Protein AF-A0A2M3Z794-F1 (afdb_monomer_lite)

pLDDT: mean 85.34, std 13.59, range [53.53, 97.25]

Foldseek 3Di:
DPDDDDDPDDDPVRDDDPDDDDDDDDDDPQPDPDPRDVVVVPVVVVDDDDDDPPPPDPDDDDDDDDDDDDPDDDDDPPPD

Structure (mmCIF, N/CA/C/O backbone):
data_AF-A0A2M3Z794-F1
#
_entry.id   AF-A0A2M3Z794-F1
#
loop_
_atom_site.group_PDB
_atom_site.id
_atom_site.type_symbol
_atom_site.label_atom_id
_atom_site.label_alt_id
_atom_site.label_comp_id
_atom_site.label_asym_id
_atom_site.label_entity_id
_atom_site.label_seq_id
_atom_site.pdbx_PDB_ins_code
_atom_site.Cartn_x
_atom_site.Cartn_y
_atom_site.Cartn_z
_atom_site.occupancy
_atom_site.B_iso_or_equiv
_atom_site.auth_seq_id
_atom_site.auth_comp_id
_atom_site.auth_asym_id
_atom_site.auth_atom_id
_atom_site.pdbx_PDB_model_num
ATOM 1 N N . LEU A 1 1 ? -42.166 19.527 1.222 1.00 61.81 1 LEU A N 1
ATOM 2 C CA . LEU A 1 1 ? -41.553 18.689 0.161 1.00 61.81 1 LEU A CA 1
ATOM 3 C C . LEU A 1 1 ? -41.794 17.177 0.349 1.00 61.81 1 LEU A C 1
ATOM 5 O O . LEU A 1 1 ? -41.142 16.419 -0.345 1.00 61.81 1 LEU A O 1
ATOM 9 N N . GLY A 1 2 ? -42.668 16.698 1.255 1.00 85.94 2 GLY A N 1
ATOM 10 C CA . GLY A 1 2 ? -43.048 15.268 1.391 1.00 85.94 2 GLY A CA 1
ATOM 11 C C . GLY A 1 2 ? -41.934 14.259 1.738 1.00 85.94 2 GLY A C 1
ATOM 12 O O . GLY A 1 2 ? -42.217 13.128 2.111 1.00 85.94 2 GLY A O 1
ATOM 13 N N . ARG A 1 3 ? -40.667 14.659 1.632 1.00 87.75 3 ARG A N 1
ATOM 14 C CA . ARG A 1 3 ? -39.484 13.860 1.936 1.00 87.75 3 ARG A CA 1
ATOM 15 C C . ARG A 1 3 ? -39.218 13.903 3.436 1.00 87.75 3 ARG A C 1
ATOM 17 O O . ARG A 1 3 ? -39.326 14.964 4.054 1.00 87.75 3 ARG A O 1
ATOM 24 N N . LYS A 1 4 ? -38.839 12.756 4.002 1.00 88.94 4 LYS A N 1
ATOM 25 C CA . LYS A 1 4 ? -38.377 12.653 5.389 1.00 88.94 4 LYS A CA 1
ATOM 26 C C . LYS A 1 4 ? -37.140 13.537 5.573 1.00 88.94 4 LYS A C 1
ATOM 28 O O . LYS A 1 4 ? -36.236 13.510 4.742 1.00 88.94 4 LYS A O 1
ATOM 33 N N . HIS A 1 5 ? -37.120 14.335 6.637 1.00 87.62 5 HIS A N 1
ATOM 34 C CA . HIS A 1 5 ? -35.977 15.183 6.955 1.00 87.62 5 HIS A CA 1
ATOM 35 C C . HIS A 1 5 ? -34.803 14.318 7.431 1.00 87.62 5 HIS A C 1
ATOM 37 O O . HIS A 1 5 ? -34.937 13.572 8.402 1.00 87.62 5 HIS A O 1
ATOM 43 N N . THR A 1 6 ? -33.666 14.420 6.748 1.00 85.88 6 THR A N 1
ATOM 44 C CA . THR A 1 6 ? -32.415 13.779 7.161 1.00 85.88 6 THR A CA 1
ATOM 45 C C . THR A 1 6 ? -31.594 14.793 7.942 1.00 85.88 6 THR A C 1
ATOM 47 O O . THR A 1 6 ? -31.203 15.824 7.396 1.00 85.88 6 THR A O 1
ATOM 50 N N . ASN A 1 7 ? -31.352 14.511 9.220 1.00 87.50 7 ASN A N 1
ATOM 51 C CA . ASN A 1 7 ? -30.546 15.374 10.072 1.00 87.50 7 ASN A CA 1
ATOM 52 C C . ASN A 1 7 ? -29.064 15.271 9.671 1.00 87.50 7 ASN A C 1
ATOM 54 O O . ASN A 1 7 ? -28.530 14.169 9.568 1.00 87.50 7 ASN A O 1
ATOM 58 N N . ALA A 1 8 ? -28.415 16.412 9.433 1.00 92.19 8 ALA A N 1
ATOM 59 C CA . ALA A 1 8 ? -26.999 16.482 9.065 1.00 92.19 8 ALA A CA 1
ATOM 60 C C . ALA A 1 8 ? -26.056 16.510 10.283 1.00 92.19 8 ALA A C 1
ATOM 62 O O . ALA A 1 8 ? -24.842 16.358 10.133 1.00 92.19 8 ALA A O 1
ATOM 63 N N . LEU A 1 9 ? -26.591 16.734 11.487 1.00 93.81 9 LEU A N 1
ATOM 64 C CA . LEU A 1 9 ? -25.812 16.767 12.719 1.00 93.81 9 LEU A CA 1
ATOM 65 C C . LEU A 1 9 ? -25.560 15.350 13.244 1.00 93.81 9 LEU A C 1
ATOM 67 O O . LEU A 1 9 ? -26.371 14.442 13.071 1.00 93.81 9 LEU A O 1
ATOM 71 N N . ARG A 1 10 ? -24.416 15.177 13.909 1.00 92.44 10 ARG A N 1
ATOM 72 C CA . ARG A 1 10 ? -23.990 13.905 14.498 1.00 92.44 10 ARG A CA 1
ATOM 73 C C . ARG A 1 10 ? -24.365 13.865 15.977 1.00 92.44 10 ARG A C 1
ATOM 75 O O . ARG A 1 10 ? -23.995 14.773 16.717 1.00 92.44 10 ARG A O 1
ATOM 82 N N . PHE A 1 11 ? -25.043 12.800 16.385 1.00 93.38 11 PHE A N 1
ATOM 83 C CA . PHE A 1 11 ? -25.426 12.512 17.771 1.00 93.38 11 PHE A CA 1
ATOM 84 C C . PHE A 1 11 ? -24.856 11.155 18.193 1.00 93.38 11 PHE A C 1
ATOM 86 O O . PHE A 1 11 ? -24.417 10.393 17.330 1.00 93.38 11 PHE A O 1
ATOM 93 N N . GLU A 1 12 ? -24.853 10.871 19.498 1.00 92.75 12 GLU A N 1
ATOM 94 C CA . GLU A 1 12 ? -24.237 9.669 20.087 1.00 92.75 12 GLU A CA 1
ATOM 95 C C . GLU A 1 12 ? -24.651 8.369 19.391 1.00 92.75 12 GLU A C 1
ATOM 97 O O . GLU A 1 12 ? -23.780 7.595 19.008 1.00 92.75 12 GLU A O 1
ATOM 102 N N . ASP A 1 13 ? -25.945 8.186 19.121 1.00 89.06 13 ASP A N 1
ATOM 103 C CA . ASP A 1 13 ? -26.483 6.958 18.516 1.00 89.06 13 ASP A CA 1
ATOM 104 C C . ASP A 1 13 ? -25.936 6.656 17.107 1.00 89.06 13 ASP A C 1
ATOM 106 O O . ASP A 1 13 ? -26.041 5.531 16.621 1.00 89.06 13 ASP A O 1
ATOM 110 N N . GLY A 1 14 ? -25.373 7.658 16.422 1.00 89.75 14 GLY A N 1
ATOM 111 C CA . GLY A 1 14 ? -24.880 7.550 15.047 1.00 89.75 14 GLY A CA 1
ATOM 112 C C . GLY A 1 14 ? -23.361 7.627 14.902 1.00 89.75 14 GLY A C 1
ATOM 113 O O . GLY A 1 14 ? -22.872 7.663 13.771 1.00 89.75 14 GLY A O 1
ATOM 114 N N . ILE A 1 15 ? -22.607 7.706 16.005 1.00 94.44 15 ILE A N 1
ATOM 115 C CA . ILE A 1 15 ? -21.144 7.823 15.978 1.00 94.44 15 ILE A CA 1
ATOM 116 C C . ILE A 1 15 ? -20.477 6.732 16.813 1.00 94.44 15 ILE A C 1
ATOM 118 O O . ILE A 1 15 ? -20.983 6.303 17.843 1.00 94.44 15 ILE A O 1
ATOM 122 N N . ALA A 1 16 ? -19.295 6.298 16.381 1.00 95.06 16 ALA A N 1
ATOM 123 C CA . ALA A 1 16 ? -18.468 5.418 17.194 1.00 95.06 16 ALA A CA 1
ATOM 124 C C . ALA A 1 16 ? -18.012 6.128 18.484 1.00 95.06 16 ALA A C 1
ATOM 126 O O . ALA A 1 16 ? -17.838 7.351 18.511 1.00 95.06 16 ALA A O 1
ATOM 127 N N . ALA A 1 17 ? -17.766 5.349 19.540 1.00 95.38 17 ALA A N 1
ATOM 128 C CA . ALA A 1 17 ? -17.230 5.856 20.800 1.00 95.38 17 ALA A CA 1
ATOM 129 C C . ALA A 1 17 ? -15.893 6.597 20.603 1.00 95.38 17 ALA A C 1
ATOM 131 O O . ALA A 1 17 ? -15.110 6.292 19.702 1.00 95.38 17 ALA A O 1
ATOM 132 N N . ARG A 1 18 ? -15.587 7.559 21.480 1.00 95.25 18 ARG A N 1
ATOM 133 C CA . ARG A 1 18 ? -14.300 8.279 21.426 1.00 95.25 18 ARG A CA 1
ATOM 134 C C . ARG A 1 18 ? -13.116 7.403 21.827 1.00 95.25 18 ARG A C 1
ATOM 136 O O . ARG A 1 18 ? -12.036 7.551 21.266 1.00 95.25 18 ARG A O 1
ATOM 143 N N . THR A 1 19 ? -13.332 6.499 22.778 1.00 96.50 19 THR A N 1
ATOM 144 C CA . THR A 1 19 ? -12.330 5.530 23.223 1.00 96.50 19 THR A CA 1
ATOM 145 C C . THR A 1 19 ? -12.552 4.219 22.489 1.00 96.50 19 THR A C 1
ATOM 147 O O . THR A 1 19 ? -13.662 3.690 22.492 1.00 96.50 19 THR A O 1
ATOM 150 N N . GLN A 1 20 ? -11.496 3.705 21.867 1.00 96.69 20 GLN A N 1
ATOM 151 C CA . GLN A 1 20 ? -11.509 2.440 21.140 1.00 96.69 20 GLN A CA 1
ATOM 152 C C . GLN A 1 20 ? -10.602 1.426 21.845 1.00 96.69 20 GLN A C 1
ATOM 154 O O . GLN A 1 20 ? -9.591 1.828 22.431 1.00 96.69 20 GLN A O 1
ATOM 159 N N . PRO A 1 21 ? -10.940 0.125 21.821 1.00 97.00 21 PRO A N 1
ATOM 160 C CA . PRO A 1 21 ? -10.057 -0.908 22.344 1.00 97.00 21 PRO A CA 1
ATOM 161 C C . PRO A 1 21 ? -8.765 -0.991 21.509 1.00 97.00 21 PRO A C 1
ATOM 163 O O . PRO A 1 21 ? -8.766 -0.607 20.335 1.00 97.00 21 PRO A O 1
ATOM 166 N N . PRO A 1 22 ? -7.661 -1.512 22.074 1.00 97.06 22 PRO A N 1
ATOM 167 C CA . PRO A 1 22 ? -6.442 -1.750 21.307 1.00 97.06 22 PRO A CA 1
ATOM 168 C C . PRO A 1 22 ? -6.709 -2.680 20.106 1.00 97.06 22 PRO A C 1
ATOM 170 O O . PRO A 1 22 ? -7.303 -3.746 20.295 1.00 97.06 22 PRO A O 1
ATOM 173 N N . PRO A 1 23 ? -6.294 -2.315 18.877 1.00 96.19 23 PRO A N 1
ATOM 174 C CA . PRO A 1 23 ? -6.496 -3.161 17.705 1.00 96.19 23 PRO A CA 1
ATOM 175 C C . PRO A 1 23 ? -5.462 -4.295 17.638 1.00 96.19 23 PRO A C 1
ATOM 177 O O . PRO A 1 23 ? -4.315 -4.128 18.047 1.00 96.19 23 PRO A O 1
ATOM 180 N N . ASN A 1 24 ? -5.852 -5.422 17.039 1.00 96.94 24 ASN A N 1
ATOM 181 C CA . ASN A 1 24 ? -4.935 -6.475 16.599 1.00 96.94 24 ASN A CA 1
ATOM 182 C C . ASN A 1 24 ? -4.897 -6.481 15.063 1.00 96.94 24 ASN A C 1
ATOM 184 O O . ASN A 1 24 ? -5.861 -6.907 14.424 1.00 96.94 24 ASN A O 1
ATOM 188 N N . LEU A 1 25 ? -3.832 -5.931 14.478 1.00 95.88 25 LEU A N 1
ATOM 189 C CA . LEU A 1 25 ? -3.708 -5.773 13.028 1.00 95.88 25 LEU A CA 1
ATOM 190 C C . LEU A 1 25 ? -3.113 -7.035 12.388 1.00 95.88 25 LEU A C 1
ATOM 192 O O . LEU A 1 25 ? -2.182 -7.609 12.949 1.00 95.88 25 LEU A O 1
ATOM 196 N N . PRO A 1 26 ? -3.610 -7.457 11.211 1.00 97.00 26 PRO A N 1
ATOM 197 C CA . PRO A 1 26 ? -3.014 -8.568 10.491 1.00 97.00 26 PRO A CA 1
ATOM 198 C C . PRO A 1 26 ? -1.631 -8.193 9.954 1.00 97.00 26 PRO A C 1
ATOM 200 O O . PRO A 1 26 ? -1.350 -7.042 9.612 1.00 97.00 26 PRO A O 1
ATOM 203 N N . ASP A 1 27 ? -0.793 -9.211 9.831 1.00 97.25 27 ASP A N 1
ATOM 204 C CA . ASP A 1 27 ? 0.549 -9.086 9.294 1.00 97.25 27 ASP A CA 1
ATOM 205 C C . ASP A 1 27 ? 0.580 -8.816 7.783 1.00 97.25 27 ASP A C 1
ATOM 207 O O . ASP A 1 27 ? -0.318 -9.186 7.024 1.00 97.25 27 ASP A O 1
ATOM 211 N N . GLY A 1 28 ? 1.668 -8.187 7.332 1.00 96.50 28 GLY A N 1
ATOM 212 C CA . GLY A 1 28 ? 1.923 -7.960 5.914 1.00 96.50 28 GLY A CA 1
ATOM 213 C C . GLY A 1 28 ? 2.385 -9.227 5.174 1.00 96.50 28 GLY A C 1
ATOM 214 O O . GLY A 1 28 ? 2.873 -10.181 5.782 1.00 96.50 28 GLY A O 1
ATOM 215 N N . PRO A 1 29 ? 2.353 -9.230 3.829 1.00 94.88 29 PRO A N 1
ATOM 216 C CA . PRO A 1 29 ? 2.668 -10.409 3.010 1.00 94.88 29 PRO A CA 1
ATOM 217 C C . PRO A 1 29 ? 4.125 -10.892 3.123 1.00 94.88 29 PRO A C 1
ATOM 219 O O . PRO A 1 29 ? 4.439 -12.016 2.727 1.00 94.88 29 PRO A O 1
ATOM 222 N N . ALA A 1 30 ? 5.022 -10.049 3.638 1.00 94.88 30 ALA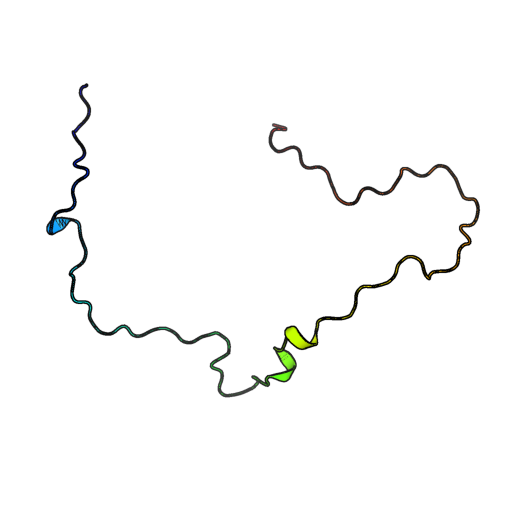 A N 1
ATOM 223 C CA . ALA A 1 30 ? 6.428 -10.365 3.861 1.00 94.88 30 ALA A CA 1
ATOM 224 C C . ALA A 1 30 ? 6.743 -10.766 5.317 1.00 94.88 30 ALA A C 1
ATOM 226 O O . ALA A 1 30 ? 7.916 -10.935 5.637 1.00 94.88 30 ALA A O 1
ATOM 227 N N . HIS A 1 31 ? 5.757 -10.951 6.202 1.00 95.81 31 HIS A N 1
ATOM 228 C CA . HIS A 1 31 ? 5.969 -11.591 7.510 1.00 95.81 31 HIS A CA 1
ATOM 229 C C . HIS A 1 31 ? 5.985 -13.118 7.350 1.00 95.81 31 HIS A C 1
ATOM 231 O O . HIS A 1 31 ? 5.050 -13.829 7.702 1.00 95.81 31 HIS A O 1
ATOM 237 N N . LYS A 1 32 ? 7.065 -13.626 6.749 1.00 95.75 32 LYS A N 1
ATOM 238 C CA . LYS A 1 32 ? 7.304 -15.056 6.513 1.00 95.75 32 LYS A CA 1
ATOM 239 C C . LYS A 1 32 ? 8.599 -15.483 7.193 1.00 95.75 32 LYS A C 1
ATOM 241 O O . LYS A 1 32 ? 9.603 -14.780 7.084 1.00 95.75 32 LYS A O 1
ATOM 246 N N . LEU A 1 33 ? 8.577 -16.651 7.835 1.00 95.56 33 LEU A N 1
ATOM 247 C CA . LEU A 1 33 ? 9.722 -17.216 8.564 1.00 95.56 33 LEU A CA 1
ATOM 248 C C . LEU A 1 33 ? 10.802 -17.807 7.641 1.00 95.56 33 LEU A C 1
ATOM 250 O O . LEU A 1 33 ? 11.960 -17.912 8.030 1.00 95.56 33 LEU A O 1
ATOM 254 N N . SER A 1 34 ? 10.434 -18.199 6.421 1.00 95.94 34 SER A N 1
ATOM 255 C CA . SER A 1 34 ? 11.320 -18.839 5.445 1.00 95.94 34 SER A CA 1
ATOM 256 C C . SER A 1 34 ? 10.957 -18.419 4.017 1.00 95.94 34 SER A C 1
ATOM 258 O O . SER A 1 34 ? 9.902 -17.825 3.786 1.00 95.94 34 SER A O 1
ATOM 260 N N . ALA A 1 35 ? 11.859 -18.686 3.063 1.00 94.31 35 ALA A N 1
ATOM 261 C CA . ALA A 1 35 ? 11.687 -18.349 1.643 1.00 94.31 35 ALA A CA 1
ATOM 262 C C . ALA A 1 35 ? 11.311 -16.868 1.395 1.00 94.31 35 ALA A C 1
ATOM 264 O O . ALA A 1 35 ? 10.456 -16.548 0.572 1.00 94.31 35 ALA A O 1
ATOM 265 N N . ASN A 1 36 ? 11.944 -15.953 2.135 1.00 95.38 36 ASN A N 1
ATOM 266 C CA . ASN A 1 36 ? 11.604 -14.527 2.155 1.00 95.38 36 ASN A CA 1
ATOM 267 C C . ASN A 1 36 ? 12.852 -13.635 2.098 1.00 95.38 36 ASN A C 1
ATOM 269 O O . ASN A 1 36 ? 13.011 -12.672 2.852 1.00 95.38 36 ASN A O 1
ATOM 273 N N . HIS A 1 37 ? 13.789 -13.993 1.223 1.00 95.69 37 HIS A N 1
ATOM 274 C CA . HIS A 1 37 ? 15.011 -13.218 1.043 1.00 95.69 37 HIS A CA 1
ATOM 275 C C . HIS A 1 37 ? 14.683 -11.826 0.492 1.00 95.69 37 HIS A C 1
ATOM 277 O O . HIS A 1 37 ? 13.860 -11.676 -0.402 1.00 95.69 37 HIS A O 1
ATOM 283 N N . TYR A 1 38 ? 15.339 -10.783 1.000 1.00 94.88 38 TYR A N 1
ATOM 284 C CA . TYR A 1 38 ? 15.067 -9.416 0.544 1.00 94.88 38 TYR A CA 1
ATOM 285 C C . TYR A 1 38 ? 15.382 -9.214 -0.948 1.00 94.88 38 TYR A C 1
ATOM 287 O O . TYR A 1 38 ? 14.673 -8.489 -1.636 1.00 94.88 38 TYR A O 1
ATOM 295 N N . VAL A 1 39 ? 16.402 -9.912 -1.457 1.00 94.31 39 VAL A N 1
ATOM 296 C CA . VAL A 1 39 ? 16.870 -9.799 -2.847 1.00 94.31 39 VAL A CA 1
ATOM 297 C C . VAL A 1 39 ? 15.796 -10.133 -3.886 1.00 94.31 39 VAL A C 1
ATOM 299 O O . VAL A 1 39 ? 15.776 -9.511 -4.937 1.00 94.31 39 VAL A O 1
ATOM 302 N N . ILE A 1 40 ? 14.869 -11.051 -3.584 1.00 93.38 40 ILE A N 1
ATOM 303 C CA . ILE A 1 40 ? 13.802 -11.457 -4.519 1.00 93.38 40 ILE A CA 1
ATOM 304 C C . ILE A 1 40 ? 12.595 -10.506 -4.523 1.00 93.38 40 ILE A C 1
ATOM 306 O O . ILE A 1 40 ? 11.638 -10.740 -5.249 1.00 93.38 40 ILE A O 1
ATOM 310 N N . ARG A 1 41 ? 12.587 -9.478 -3.667 1.00 93.69 41 ARG A N 1
ATOM 311 C CA . ARG A 1 41 ? 11.447 -8.564 -3.477 1.00 93.69 41 ARG A CA 1
ATOM 312 C C . ARG A 1 41 ? 11.847 -7.090 -3.468 1.00 93.69 41 ARG A C 1
ATOM 314 O O . ARG A 1 41 ? 11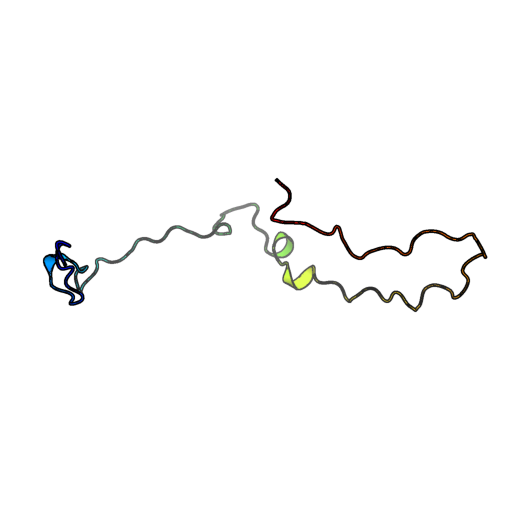.042 -6.234 -3.101 1.00 9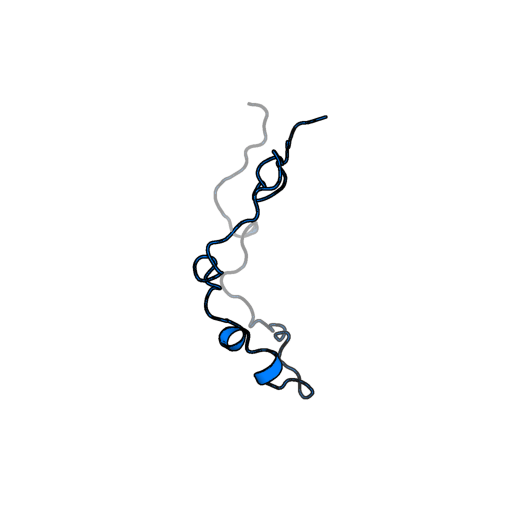3.69 41 ARG A O 1
ATOM 321 N N . ASP A 1 42 ? 13.096 -6.787 -3.811 1.00 95.12 42 ASP A N 1
ATOM 322 C CA . ASP A 1 42 ? 13.610 -5.421 -3.851 1.00 95.12 42 ASP A CA 1
ATOM 323 C C . ASP A 1 42 ? 13.392 -4.804 -5.236 1.00 95.12 42 ASP A C 1
ATOM 325 O O . ASP A 1 42 ? 14.333 -4.621 -6.007 1.00 95.12 42 ASP A O 1
ATOM 329 N N . ALA A 1 43 ? 12.146 -4.423 -5.528 1.00 93.56 43 ALA A N 1
ATOM 330 C CA . ALA A 1 43 ? 11.774 -3.776 -6.791 1.00 93.56 43 ALA A CA 1
ATOM 331 C C . ALA A 1 43 ? 12.566 -2.482 -7.070 1.00 93.56 43 ALA A C 1
ATOM 333 O O . ALA A 1 43 ? 12.720 -2.070 -8.216 1.00 93.56 43 ALA A O 1
ATOM 334 N N . ARG A 1 44 ? 13.139 -1.842 -6.040 1.00 94.81 44 ARG A N 1
ATOM 335 C CA . ARG A 1 44 ? 13.988 -0.650 -6.213 1.00 94.81 44 ARG A CA 1
ATOM 336 C C . ARG A 1 44 ? 15.270 -0.958 -6.989 1.00 94.81 44 ARG A C 1
ATOM 338 O O . ARG A 1 44 ? 15.833 -0.053 -7.593 1.00 94.81 44 ARG A O 1
ATOM 345 N N . ARG A 1 45 ? 15.742 -2.210 -6.948 1.00 93.06 45 ARG A N 1
ATOM 346 C CA . ARG A 1 45 ? 16.924 -2.687 -7.685 1.00 93.06 45 ARG A CA 1
ATOM 347 C C . ARG A 1 45 ? 16.584 -3.307 -9.037 1.00 93.06 45 ARG A C 1
ATOM 349 O O . ARG A 1 45 ? 17.497 -3.586 -9.803 1.00 93.06 45 ARG A O 1
ATOM 356 N N . GLU A 1 46 ? 15.304 -3.509 -9.329 1.00 93.81 46 GLU A N 1
ATOM 357 C CA . GLU A 1 46 ? 14.834 -3.998 -10.632 1.00 93.81 46 GLU A CA 1
ATOM 358 C C . GLU A 1 46 ? 14.724 -2.869 -11.668 1.00 93.81 46 GLU A C 1
ATOM 360 O O . GLU A 1 46 ? 14.596 -3.125 -12.864 1.00 93.81 46 GLU A O 1
ATOM 365 N N . VAL A 1 47 ? 14.796 -1.609 -11.227 1.00 93.38 47 VAL A N 1
ATOM 366 C CA . VAL A 1 47 ? 14.731 -0.440 -12.106 1.00 93.38 47 VAL A CA 1
ATOM 367 C C . VAL A 1 47 ? 15.993 -0.352 -12.965 1.00 93.38 47 VAL A C 1
ATOM 369 O O . VAL A 1 47 ? 17.090 -0.109 -12.460 1.00 93.38 47 VAL A O 1
ATOM 372 N N . ALA A 1 48 ? 15.819 -0.501 -14.278 1.00 93.06 48 ALA A N 1
ATOM 373 C CA . ALA A 1 48 ? 16.858 -0.268 -15.273 1.00 93.06 48 ALA A CA 1
ATOM 374 C C . ALA A 1 48 ? 16.794 1.172 -15.824 1.00 93.06 48 ALA A C 1
ATOM 376 O O . ALA A 1 48 ? 15.716 1.776 -15.847 1.00 93.06 48 ALA A O 1
ATOM 377 N N . PRO A 1 49 ? 17.922 1.732 -16.301 1.00 93.25 49 PRO A N 1
ATOM 378 C CA . PRO A 1 49 ? 17.912 2.983 -17.052 1.00 93.25 49 PRO A CA 1
ATOM 379 C C . PRO A 1 49 ? 16.994 2.902 -18.288 1.00 93.25 49 PRO A C 1
ATOM 381 O O . PRO A 1 49 ? 16.850 1.820 -18.864 1.00 93.25 49 PRO A O 1
ATOM 384 N N . PRO A 1 50 ? 16.394 4.025 -18.730 1.00 91.69 50 PRO A N 1
ATOM 385 C CA . PRO A 1 50 ? 15.594 4.052 -19.949 1.00 91.69 50 PRO A CA 1
ATOM 386 C C . PRO A 1 50 ? 16.383 3.575 -21.170 1.00 91.69 50 PRO A C 1
ATOM 388 O O . PRO A 1 50 ? 17.569 3.873 -21.315 1.00 91.69 50 PRO A O 1
ATOM 391 N N . VAL A 1 51 ? 15.703 2.869 -22.070 1.00 88.56 51 VAL A N 1
ATOM 392 C CA . VAL A 1 51 ? 16.281 2.458 -23.353 1.00 88.56 51 VAL A CA 1
ATOM 393 C C . VAL A 1 51 ? 16.330 3.665 -24.289 1.00 88.56 51 VAL A C 1
ATOM 395 O O . VAL A 1 51 ? 15.306 4.304 -24.531 1.00 88.56 51 VAL A O 1
ATOM 398 N N . ASP A 1 52 ? 17.508 3.962 -24.833 1.00 87.12 52 ASP A N 1
ATOM 399 C CA . ASP A 1 52 ? 17.671 4.979 -25.871 1.00 87.12 52 ASP A CA 1
ATOM 400 C C . ASP A 1 52 ? 17.283 4.407 -27.244 1.00 87.12 52 ASP A C 1
ATOM 402 O O . ASP A 1 52 ? 17.897 3.467 -27.748 1.00 87.12 52 ASP A O 1
ATOM 406 N N . LEU A 1 53 ? 16.242 4.981 -27.846 1.00 81.06 53 LEU A N 1
ATOM 407 C CA . LEU A 1 53 ? 15.716 4.569 -29.150 1.00 81.06 53 LEU A CA 1
ATOM 408 C C . LEU A 1 53 ? 16.433 5.252 -30.329 1.00 81.06 53 LEU A C 1
ATOM 410 O O . LEU A 1 53 ? 16.192 4.891 -31.477 1.00 81.06 53 LEU A O 1
ATOM 414 N N . THR A 1 54 ? 17.295 6.240 -30.067 1.00 79.12 54 THR A N 1
ATOM 415 C CA . THR A 1 54 ? 17.942 7.070 -31.100 1.00 79.12 54 THR A CA 1
ATOM 416 C C . THR A 1 54 ? 19.336 6.583 -31.498 1.00 79.12 54 THR A C 1
ATOM 418 O O . THR A 1 54 ? 19.784 6.846 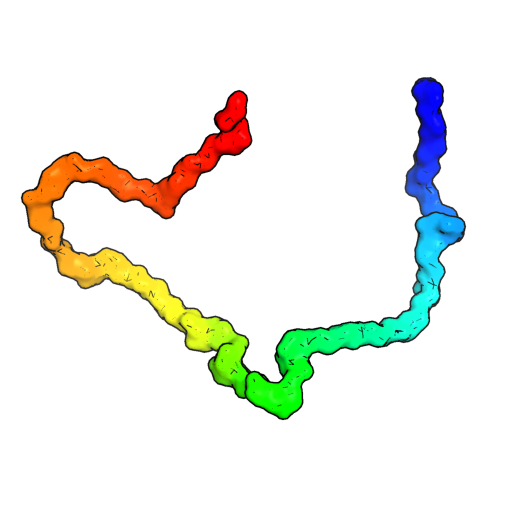-32.612 1.00 79.12 54 THR A O 1
ATOM 421 N N . SER A 1 55 ? 20.008 5.823 -30.629 1.00 67.25 55 SER A N 1
ATOM 422 C CA . SER A 1 55 ? 21.334 5.241 -30.888 1.00 67.25 55 SER A CA 1
ATOM 423 C C . SER A 1 55 ? 21.307 3.979 -31.765 1.00 67.25 55 SER A C 1
ATOM 425 O O . SER A 1 55 ? 22.364 3.478 -32.161 1.00 67.25 55 SER A O 1
ATOM 427 N N . GLN A 1 56 ? 20.122 3.479 -32.143 1.00 58.06 56 GLN A N 1
ATOM 428 C CA . GLN A 1 56 ? 19.983 2.438 -33.163 1.00 58.06 56 GLN A CA 1
ATOM 429 C C . GLN A 1 56 ? 20.167 3.027 -34.571 1.00 58.06 56 GLN A C 1
ATOM 431 O O . GLN A 1 56 ? 19.373 3.831 -35.046 1.00 58.06 56 GLN A O 1
ATOM 436 N N . LYS A 1 57 ? 21.260 2.599 -35.212 1.00 57.94 57 LYS A N 1
ATOM 437 C CA . LYS A 1 57 ? 21.683 2.797 -36.610 1.00 57.94 57 LYS A CA 1
ATOM 438 C C . LYS A 1 57 ? 20.628 3.437 -37.537 1.00 57.94 57 LYS A C 1
ATOM 440 O O . LYS A 1 57 ? 19.636 2.819 -37.911 1.00 57.94 57 LYS A O 1
ATOM 445 N N . LEU A 1 58 ? 20.948 4.653 -37.977 1.00 57.56 58 LEU A N 1
ATOM 446 C CA . LEU A 1 58 ? 20.213 5.542 -38.883 1.00 57.56 58 LEU A CA 1
ATOM 447 C C . LEU A 1 58 ? 20.079 5.014 -40.334 1.00 57.56 58 LEU A C 1
ATOM 449 O O . LEU A 1 58 ? 20.480 5.696 -41.273 1.00 57.56 58 LEU A O 1
ATOM 453 N N . LEU A 1 59 ? 19.555 3.806 -40.553 1.00 58.69 59 LEU A N 1
ATOM 454 C CA . LEU A 1 59 ? 19.238 3.301 -41.896 1.00 58.69 59 LEU A CA 1
ATOM 455 C C . LEU A 1 59 ? 17.954 2.465 -41.850 1.00 58.69 59 LEU A C 1
ATOM 457 O O . LEU A 1 59 ? 17.984 1.285 -41.510 1.00 58.69 59 LEU A O 1
ATOM 461 N N . ALA A 1 60 ? 16.830 3.079 -42.215 1.00 57.28 60 ALA A N 1
ATOM 462 C CA . ALA A 1 60 ? 15.653 2.336 -42.644 1.00 57.28 60 ALA A CA 1
ATOM 463 C C . ALA A 1 60 ? 15.814 2.000 -44.134 1.00 57.28 60 ALA A C 1
ATOM 465 O O . ALA A 1 60 ? 15.974 2.910 -44.953 1.00 57.28 60 ALA A O 1
ATOM 466 N N . ASP A 1 61 ? 15.759 0.715 -44.493 1.00 57.06 61 ASP A N 1
ATOM 467 C CA . ASP A 1 61 ? 15.564 0.320 -45.888 1.00 57.06 61 ASP A CA 1
ATOM 468 C C . ASP A 1 61 ? 14.224 0.884 -46.378 1.00 57.06 61 ASP A C 1
ATOM 470 O O . ASP A 1 61 ? 13.195 0.783 -45.705 1.00 57.06 61 ASP A O 1
ATOM 474 N N . LYS A 1 62 ? 14.243 1.527 -47.551 1.00 55.34 62 LYS A N 1
ATOM 475 C CA . LYS A 1 62 ? 13.054 2.096 -48.202 1.00 55.34 62 LYS A CA 1
ATOM 476 C C . LYS A 1 62 ? 12.043 0.978 -48.480 1.00 55.34 62 LYS A C 1
ATOM 478 O O . LYS A 1 62 ? 12.134 0.295 -49.496 1.00 55.34 62 LYS A O 1
ATOM 483 N N . GLY A 1 63 ? 11.054 0.831 -47.603 1.00 55.31 63 GLY A N 1
ATOM 484 C CA . GLY A 1 63 ? 10.000 -0.171 -47.724 1.00 55.31 63 GLY A CA 1
ATOM 485 C C . GLY A 1 63 ? 8.626 0.371 -47.343 1.00 55.31 63 GLY A C 1
ATOM 486 O O . GLY A 1 63 ? 8.265 0.326 -46.178 1.00 55.31 63 GLY A O 1
ATOM 487 N N . ALA A 1 64 ? 7.896 0.827 -48.368 1.00 53.53 64 ALA A N 1
ATOM 488 C CA . ALA A 1 64 ? 6.437 0.929 -48.518 1.00 53.53 64 ALA A CA 1
ATOM 489 C C . ALA A 1 64 ? 5.575 1.644 -47.447 1.00 53.53 64 ALA A C 1
ATOM 491 O O . ALA A 1 64 ? 5.782 1.583 -46.243 1.00 53.53 64 ALA A O 1
ATOM 492 N N . SER A 1 65 ? 4.520 2.299 -47.937 1.00 56.91 65 SER A N 1
ATOM 493 C CA . SER A 1 65 ? 3.481 3.022 -47.196 1.00 56.91 65 SER A CA 1
ATOM 494 C C . SER A 1 65 ? 2.689 2.128 -46.223 1.00 56.91 65 SER A C 1
ATOM 496 O O . SER A 1 65 ? 1.571 1.703 -46.521 1.00 56.91 65 SER A O 1
ATOM 498 N N . ALA A 1 66 ? 3.255 1.832 -45.055 1.00 67.44 66 ALA A N 1
ATOM 499 C CA . ALA A 1 66 ? 2.550 1.210 -43.940 1.00 67.44 66 ALA A CA 1
ATOM 500 C C . ALA A 1 66 ? 1.884 2.287 -43.064 1.00 67.44 66 ALA A C 1
ATOM 502 O O . ALA A 1 66 ? 2.433 3.373 -42.873 1.00 67.44 66 ALA A O 1
ATOM 503 N N . LYS A 1 67 ? 0.685 2.002 -42.536 1.00 71.94 67 LYS A N 1
ATOM 504 C CA . LYS A 1 67 ? 0.001 2.881 -41.569 1.00 71.94 67 LYS A CA 1
ATOM 505 C C . LYS A 1 67 ? 0.944 3.170 -40.395 1.00 71.94 67 LYS A C 1
ATOM 507 O O . LYS A 1 67 ? 1.570 2.245 -39.882 1.00 71.94 67 LYS A O 1
ATOM 512 N N . LEU A 1 68 ? 1.024 4.435 -39.979 1.00 79.12 68 LEU A N 1
ATOM 513 C CA . LEU A 1 68 ? 1.856 4.838 -38.844 1.00 79.12 68 LEU A CA 1
ATOM 514 C C . LEU A 1 68 ? 1.435 4.060 -37.582 1.00 79.12 68 LEU A C 1
ATOM 516 O O . LEU A 1 68 ? 0.231 3.916 -37.344 1.00 79.12 68 LEU A O 1
ATOM 520 N N . PRO A 1 69 ? 2.387 3.554 -36.776 1.00 82.81 69 PRO A N 1
ATOM 521 C CA . PRO A 1 69 ? 2.057 2.856 -35.541 1.00 82.81 69 PRO A CA 1
ATOM 522 C C . PRO A 1 69 ? 1.378 3.815 -34.553 1.00 82.81 69 PRO A C 1
ATOM 524 O O . PRO A 1 69 ? 1.844 4.934 -34.340 1.00 82.81 69 PRO A O 1
ATOM 527 N N . THR A 1 70 ? 0.279 3.379 -33.934 1.00 85.38 70 THR A N 1
ATOM 528 C CA . THR A 1 70 ? -0.386 4.113 -32.848 1.00 85.38 70 THR A CA 1
ATOM 529 C C . THR A 1 70 ? 0.121 3.615 -31.486 1.00 85.38 70 THR A C 1
ATOM 531 O O . THR A 1 70 ? 0.307 2.409 -31.329 1.00 85.38 70 THR A O 1
ATOM 534 N N . PRO A 1 71 ? 0.300 4.483 -30.468 1.00 90.12 71 PRO A N 1
ATOM 535 C CA . PRO A 1 71 ? 0.801 4.069 -29.146 1.00 90.12 71 PRO A CA 1
ATOM 536 C C . PRO A 1 71 ? -0.076 3.052 -28.39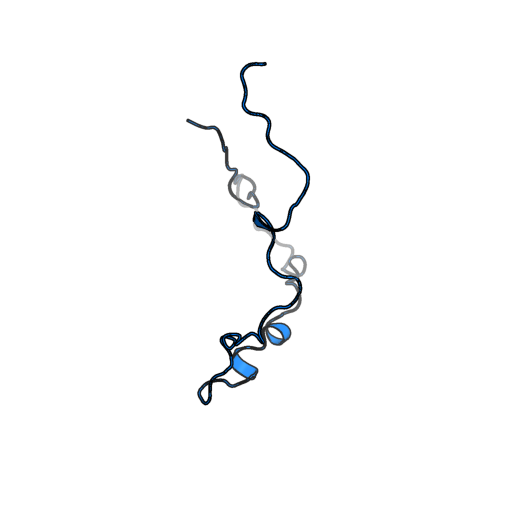6 1.00 90.12 71 PRO A C 1
ATOM 538 O O . PRO A 1 71 ? 0.386 2.389 -27.474 1.00 90.12 71 PRO A O 1
ATOM 541 N N . GLY A 1 72 ? -1.350 2.928 -28.767 1.00 88.50 72 GLY A N 1
ATOM 542 C CA . GLY A 1 72 ? -2.305 2.013 -28.152 1.00 88.50 72 GLY A CA 1
ATOM 543 C C . GLY A 1 72 ? -3.613 1.953 -28.936 1.00 88.50 72 GLY A C 1
ATOM 544 O O . GLY A 1 72 ? -3.745 2.577 -29.992 1.00 88.50 72 GLY A O 1
ATOM 545 N N . LYS A 1 73 ? -4.581 1.185 -28.424 1.00 89.00 73 LYS A N 1
ATOM 546 C CA . LYS A 1 73 ? -5.931 1.081 -29.000 1.00 89.00 73 LYS A CA 1
ATOM 547 C C . LYS A 1 73 ? -6.803 2.243 -28.513 1.00 89.00 73 LYS A C 1
ATOM 549 O O . LYS A 1 73 ? -6.793 2.547 -27.323 1.00 89.00 73 LYS A O 1
ATOM 554 N N . SER A 1 74 ? -7.591 2.849 -29.401 1.00 86.44 74 SER A N 1
ATOM 555 C CA . SER A 1 74 ? -8.643 3.793 -29.005 1.00 86.44 74 SER A CA 1
ATOM 556 C C . SER A 1 74 ? -9.835 3.035 -28.425 1.00 86.44 74 SER A C 1
ATOM 558 O O . SER A 1 74 ? -10.291 2.067 -29.035 1.00 86.44 74 SER A O 1
ATOM 560 N N . TYR A 1 75 ? -10.354 3.484 -27.283 1.00 88.06 75 TYR A N 1
ATOM 561 C CA . TYR A 1 75 ? -11.554 2.915 -26.669 1.00 88.06 75 TYR A CA 1
ATOM 562 C C . TYR A 1 75 ? -12.707 3.920 -26.736 1.00 88.06 75 TYR A C 1
ATOM 564 O O . TYR A 1 75 ? -12.565 5.049 -26.270 1.00 88.06 75 TYR A O 1
ATOM 572 N N . GLY A 1 76 ? -13.830 3.515 -27.334 1.00 87.56 76 GLY A N 1
ATOM 573 C CA . GLY A 1 76 ? -15.082 4.270 -27.314 1.00 87.56 76 GLY A CA 1
ATOM 574 C C . GLY A 1 76 ? -15.973 3.730 -26.203 1.00 87.56 76 GLY A C 1
ATOM 575 O O . GLY A 1 76 ? -16.419 2.592 -26.294 1.00 87.56 76 GLY A O 1
ATOM 576 N N . TRP A 1 77 ? -16.194 4.521 -25.154 1.00 83.50 77 TRP A N 1
ATOM 577 C CA . TRP A 1 77 ? -16.946 4.092 -23.969 1.00 83.50 77 TRP A CA 1
ATOM 578 C C . TRP A 1 77 ? -18.461 3.936 -24.214 1.00 83.50 77 TRP A C 1
ATOM 580 O O . TRP A 1 77 ? -19.093 3.176 -23.491 1.00 83.50 77 TRP A O 1
ATOM 590 N N . ASP A 1 78 ? -19.012 4.561 -25.266 1.00 81.75 78 ASP A N 1
ATOM 591 C CA . ASP A 1 78 ? -20.466 4.670 -25.511 1.00 81.75 78 ASP A CA 1
ATOM 592 C C . ASP A 1 78 ? -20.948 4.018 -26.827 1.00 81.75 78 ASP A C 1
ATOM 594 O O . ASP A 1 78 ? -21.944 4.432 -27.414 1.00 81.75 78 ASP A O 1
ATOM 598 N N . GLN A 1 79 ? -20.233 3.022 -27.354 1.00 65.88 79 GLN A N 1
ATOM 599 C CA . GLN A 1 79 ? -20.660 2.308 -28.568 1.00 65.88 79 GLN A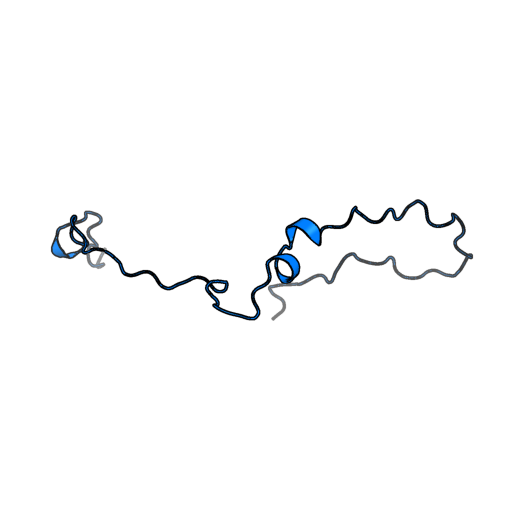 CA 1
ATOM 600 C C . GLN A 1 79 ? -21.549 1.109 -28.185 1.00 65.88 79 GLN A C 1
ATOM 602 O O . GLN A 1 79 ? -21.080 -0.029 -28.170 1.00 65.88 79 GLN A O 1
ATOM 607 N N . HIS A 1 80 ? -22.815 1.379 -27.853 1.00 57.06 80 HIS A N 1
ATOM 608 C CA . HIS A 1 80 ? -23.904 0.397 -27.754 1.00 57.06 80 HIS A CA 1
ATOM 609 C C . HIS A 1 80 ? -25.100 0.845 -28.592 1.00 57.06 80 HIS A C 1
ATOM 611 O O . HIS A 1 80 ? -25.444 2.046 -28.527 1.00 57.06 80 HIS A O 1
#

InterPro domains:
  IPR009947 NADH dehydrogenase [ubiquinone] 1 alpha subcomplex subunit 7 [PF07347] (1-75)
  IPR009947 NADH dehydrogenase [ubiquinone] 1 alpha subcomplex subunit 7 [PTHR12485] (2-78)

Sequence (80 aa):
LGRKHTNALRFEDGIAARTQPPPNLPDGPAHKLSANHYVIRDARREVAPPVDLTSQKLLADKGASAKLPTPGKSYGWDQH

Organism: NCBI:txid58242

Secondary structure (DSSP, 8-state):
--SPPPP-S--GGGS--SS-PPP-PPPPTT--SSS--GGGG-GGGT-PPPPPSSSS-S-------PPPPPSS----TT--

Radius of gyration: 29.79 Å; chains: 1; bounding box: 65×38×72 Å